Protein AF-A0A4R6BH50-F1 (afdb_monomer_lite)

InterPro domains:
  IPR026394 Streptococcal surface-anchored protein repeat [PF19079] (3-49)
  IPR026394 Streptococcal surface-anchored protein repeat [TIGR04203] (8-44)
  IPR026394 Streptococcal surface-anchored protein repeat [TIGR04203] (51-84)

Radius of gyration: 14.8 Å; chains: 1; bounding box: 38×18×44 Å

Sequence (84 aa):
KDGADGESPTATVVDNGDGTHTVTITNPDGTTTTTVIKDGVDGVDGKDGVSPTATVVDNGDGTHTVTITNPDGTTTTTVIKDGA

Structure (mmCIF, N/CA/C/O backbone):
data_AF-A0A4R6BH50-F1
#
_entry.id   AF-A0A4R6BH50-F1
#
loop_
_atom_site.group_PDB
_atom_site.id
_atom_site.type_symbol
_atom_site.label_atom_id
_atom_site.label_alt_id
_atom_site.label_comp_id
_atom_site.label_asym_id
_atom_site.label_entity_id
_atom_site.label_seq_id
_atom_site.pdbx_PDB_ins_code
_atom_site.Cartn_x
_atom_site.Cartn_y
_atom_site.Cartn_z
_atom_site.occupancy
_atom_site.B_iso_or_equiv
_atom_site.auth_seq_id
_atom_site.auth_comp_id
_atom_site.auth_asym_id
_atom_site.auth_atom_id
_atom_site.pdbx_PDB_model_num
ATOM 1 N N . LYS A 1 1 ? 19.505 4.329 -22.233 1.00 38.69 1 LYS A N 1
ATOM 2 C CA . LYS A 1 1 ? 18.269 3.789 -22.843 1.00 38.69 1 LYS A CA 1
ATOM 3 C C . LYS A 1 1 ? 17.419 3.518 -21.640 1.00 38.69 1 LYS A C 1
ATOM 5 O O . LYS A 1 1 ? 17.595 2.475 -21.024 1.00 38.69 1 LYS A O 1
ATOM 10 N N . ASP A 1 2 ? 16.726 4.559 -21.220 1.00 50.91 2 ASP A N 1
ATOM 11 C CA . ASP A 1 2 ? 15.966 4.540 -19.984 1.00 50.91 2 ASP A CA 1
ATOM 12 C C . ASP A 1 2 ? 14.801 3.589 -20.253 1.00 50.91 2 ASP A C 1
ATOM 14 O O . ASP A 1 2 ? 14.324 3.522 -21.394 1.00 50.91 2 ASP A O 1
ATOM 18 N N . GLY A 1 3 ? 14.568 2.690 -19.295 1.00 42.72 3 GLY A N 1
ATOM 19 C CA . GLY A 1 3 ? 13.747 1.498 -19.469 1.00 42.72 3 GLY A CA 1
ATOM 20 C C . GLY A 1 3 ? 12.400 1.858 -20.073 1.00 42.72 3 GLY A C 1
ATOM 21 O O . GLY A 1 3 ? 11.903 2.956 -19.867 1.00 42.72 3 GLY A O 1
ATOM 22 N N . ALA A 1 4 ? 11.830 0.955 -20.868 1.00 48.16 4 ALA A N 1
ATOM 23 C CA . ALA A 1 4 ? 10.413 1.061 -21.167 1.00 48.16 4 ALA A CA 1
ATOM 24 C C . ALA A 1 4 ? 9.701 1.178 -19.817 1.00 48.16 4 ALA A C 1
ATOM 26 O O . ALA A 1 4 ? 9.875 0.273 -19.005 1.00 48.16 4 ALA A O 1
ATOM 27 N N . ASP A 1 5 ? 9.029 2.301 -19.559 1.00 58.62 5 ASP A N 1
ATOM 28 C CA . ASP A 1 5 ? 8.290 2.497 -18.318 1.00 58.62 5 ASP A CA 1
ATOM 29 C C . ASP A 1 5 ? 7.268 1.358 -18.247 1.00 58.62 5 ASP A C 1
ATOM 31 O O . ASP A 1 5 ? 6.249 1.368 -18.946 1.00 58.62 5 ASP A O 1
ATOM 35 N N . GLY A 1 6 ? 7.593 0.312 -17.482 1.00 62.12 6 GLY A N 1
ATOM 36 C CA . GLY A 1 6 ? 6.604 -0.662 -17.063 1.00 62.12 6 GLY A CA 1
ATOM 37 C C . GLY A 1 6 ? 5.522 0.122 -16.334 1.00 62.12 6 GLY A C 1
ATOM 38 O O . GLY A 1 6 ? 5.834 1.086 -15.634 1.00 62.12 6 GLY A O 1
ATOM 39 N N . GLU A 1 7 ? 4.250 -0.220 -16.541 1.00 75.38 7 GLU A N 1
ATOM 40 C CA . GLU A 1 7 ? 3.160 0.479 -15.852 1.00 75.38 7 GLU A CA 1
ATOM 41 C C . GLU A 1 7 ? 3.467 0.544 -14.348 1.00 75.38 7 GLU A C 1
ATOM 43 O O . GLU A 1 7 ? 3.901 -0.446 -13.781 1.00 75.38 7 GLU A O 1
ATOM 48 N N . SER A 1 8 ? 3.304 1.687 -13.680 1.00 82.19 8 SER A N 1
ATOM 49 C CA . SER A 1 8 ? 3.476 1.735 -12.223 1.00 82.19 8 SER A CA 1
ATOM 50 C C . SER A 1 8 ? 2.340 0.964 -11.540 1.00 82.19 8 SER A C 1
ATOM 52 O O . SER A 1 8 ? 1.198 1.011 -12.013 1.00 82.19 8 SER A O 1
ATOM 54 N N . PRO A 1 9 ? 2.581 0.299 -10.396 1.00 87.56 9 PRO A N 1
ATOM 55 C CA . PRO A 1 9 ? 1.492 -0.246 -9.608 1.00 87.56 9 PRO A CA 1
ATOM 56 C C . PRO A 1 9 ? 0.556 0.873 -9.136 1.00 87.56 9 PRO A C 1
ATOM 58 O O . PRO A 1 9 ? 0.960 2.018 -8.926 1.00 87.56 9 PRO A O 1
ATOM 61 N N . THR A 1 10 ? -0.706 0.528 -8.906 1.00 90.31 10 THR A N 1
ATOM 62 C CA . THR A 1 10 ? -1.704 1.443 -8.340 1.00 90.31 10 THR A CA 1
ATOM 63 C C . THR A 1 10 ? -2.201 0.917 -7.005 1.00 90.31 10 THR A C 1
ATOM 65 O O . THR A 1 10 ? -2.247 -0.291 -6.786 1.00 90.31 10 THR A O 1
ATOM 68 N N . ALA A 1 11 ? -2.583 1.816 -6.101 1.00 91.44 11 ALA A N 1
ATOM 69 C CA . ALA A 1 11 ? -3.211 1.455 -4.839 1.00 91.44 11 ALA A CA 1
ATOM 70 C C . ALA A 1 11 ? -4.510 2.242 -4.663 1.00 91.44 11 ALA A C 1
ATOM 72 O O . ALA A 1 11 ? -4.554 3.452 -4.882 1.00 91.44 11 ALA A O 1
ATOM 73 N N . THR A 1 12 ? -5.570 1.545 -4.271 1.00 92.06 12 THR A N 1
ATOM 74 C CA . THR A 1 12 ? -6.897 2.120 -4.038 1.00 92.06 12 THR A CA 1
ATOM 75 C C . THR A 1 12 ? -7.394 1.722 -2.661 1.00 92.06 12 THR A C 1
ATOM 77 O O . THR A 1 12 ? -7.082 0.635 -2.178 1.00 92.06 12 THR A O 1
ATOM 80 N N . VAL A 1 13 ? -8.161 2.609 -2.033 1.00 90.50 13 VAL A N 1
ATOM 81 C CA . VAL A 1 13 ? -8.808 2.366 -0.744 1.00 90.50 13 VAL A CA 1
ATOM 82 C C . VAL A 1 13 ? -10.303 2.580 -0.921 1.00 90.50 13 VAL A C 1
ATOM 84 O O . VAL A 1 13 ? -10.721 3.603 -1.463 1.00 90.50 13 VAL A O 1
ATOM 87 N N . VAL A 1 14 ? -11.097 1.614 -0.472 1.00 90.62 14 VAL A N 1
ATOM 88 C CA . VAL A 1 14 ? -12.561 1.650 -0.499 1.00 90.62 14 VAL A CA 1
ATOM 89 C C . VAL A 1 14 ? -13.073 1.487 0.928 1.00 90.62 14 VAL A C 1
ATOM 91 O O . VAL A 1 14 ? -12.678 0.546 1.610 1.00 90.62 14 VAL A O 1
ATOM 94 N N . ASP A 1 15 ? -13.937 2.395 1.377 1.00 86.88 15 ASP A N 1
ATOM 95 C CA . ASP A 1 15 ? -14.716 2.231 2.610 1.00 86.88 15 ASP A CA 1
ATOM 96 C C . ASP A 1 15 ? -15.903 1.296 2.331 1.00 86.88 15 ASP A C 1
ATOM 98 O O . ASP A 1 15 ? -16.664 1.514 1.382 1.00 86.88 15 ASP A O 1
ATOM 102 N N . ASN A 1 16 ? -16.039 0.235 3.130 1.00 86.44 16 ASN A N 1
ATOM 103 C CA . ASN A 1 16 ? -17.095 -0.762 2.967 1.00 86.44 16 ASN A CA 1
ATOM 104 C C . ASN A 1 16 ? -18.392 -0.378 3.708 1.00 86.44 16 ASN A C 1
ATOM 106 O O . ASN A 1 16 ? -19.420 -1.029 3.512 1.00 86.44 16 ASN A O 1
ATOM 110 N N . GLY A 1 17 ? -18.377 0.666 4.547 1.00 83.75 17 GLY A N 1
ATOM 111 C CA . GLY A 1 17 ? -19.549 1.156 5.280 1.00 83.75 17 GLY A CA 1
ATOM 112 C C . GLY A 1 17 ? -20.014 0.255 6.432 1.00 83.75 17 GLY A C 1
ATOM 113 O O . GLY A 1 17 ? -21.091 0.475 6.986 1.00 83.75 17 GLY A O 1
ATOM 114 N N . ASP A 1 18 ? -19.223 -0.756 6.795 1.00 83.06 18 ASP A N 1
ATOM 115 C CA . ASP A 1 18 ? -19.489 -1.718 7.874 1.00 83.06 18 ASP A CA 1
ATOM 116 C C . ASP A 1 18 ? -18.424 -1.681 8.989 1.00 83.06 18 ASP A C 1
ATOM 118 O O . ASP A 1 18 ? -18.331 -2.605 9.799 1.00 83.06 18 ASP A O 1
ATOM 122 N N . GLY A 1 19 ? -17.627 -0.608 9.036 1.00 78.69 19 GLY A N 1
ATOM 123 C CA . GLY A 1 19 ? -16.476 -0.479 9.934 1.00 78.69 19 GLY A CA 1
ATOM 124 C C . GLY A 1 19 ? -15.218 -1.177 9.411 1.00 78.69 19 GLY A C 1
ATOM 125 O O . GLY A 1 19 ? -14.323 -1.526 10.187 1.00 78.69 19 GLY A O 1
ATOM 126 N N . THR A 1 20 ? -15.156 -1.452 8.104 1.00 84.81 20 THR A N 1
ATOM 127 C CA . THR A 1 20 ? -13.973 -1.995 7.432 1.00 84.81 20 THR A CA 1
ATOM 128 C C . THR A 1 20 ? -13.652 -1.244 6.139 1.00 84.81 20 THR A C 1
ATOM 130 O O . THR A 1 20 ? -14.511 -0.631 5.511 1.00 84.81 20 THR A O 1
ATOM 133 N N . HIS A 1 21 ? -12.393 -1.332 5.721 1.00 87.56 21 HIS A N 1
ATOM 134 C CA . HIS A 1 21 ? -11.843 -0.724 4.520 1.00 87.56 21 HIS A CA 1
ATOM 135 C C . HIS A 1 21 ? -11.102 -1.771 3.690 1.00 87.56 21 HIS A C 1
ATOM 137 O O . HIS A 1 21 ? -10.355 -2.592 4.222 1.00 87.56 21 HIS A O 1
ATOM 143 N N . THR A 1 22 ? -11.257 -1.720 2.373 1.00 91.75 22 THR A N 1
ATOM 144 C CA . THR A 1 22 ? -10.563 -2.600 1.431 1.00 91.75 22 THR A CA 1
ATOM 145 C C . THR A 1 22 ? -9.474 -1.822 0.705 1.00 91.75 22 THR A C 1
ATOM 147 O O . THR A 1 22 ? -9.765 -0.880 -0.031 1.00 91.75 22 THR A O 1
ATOM 150 N N . VAL A 1 23 ? -8.218 -2.235 0.871 1.00 92.06 23 VAL A N 1
ATOM 151 C CA . VAL A 1 23 ? -7.088 -1.729 0.085 1.00 92.06 23 VAL A CA 1
ATOM 152 C C . VAL A 1 23 ? -6.794 -2.707 -1.038 1.00 92.06 23 VAL A C 1
ATOM 154 O O . VAL A 1 23 ? -6.579 -3.888 -0.775 1.00 92.06 23 VAL A O 1
ATOM 157 N N . THR A 1 24 ? -6.759 -2.223 -2.278 1.00 93.88 24 THR A N 1
ATOM 158 C CA . THR A 1 24 ? -6.372 -3.024 -3.446 1.00 93.88 24 THR A CA 1
ATOM 159 C C . THR A 1 24 ? -5.149 -2.418 -4.108 1.00 93.88 24 THR A C 1
ATOM 161 O O . THR A 1 24 ? -5.187 -1.271 -4.553 1.00 93.88 24 THR A O 1
ATOM 164 N N . ILE A 1 25 ? -4.083 -3.209 -4.184 1.00 91.56 25 ILE A N 1
ATOM 165 C CA . ILE A 1 25 ? -2.870 -2.918 -4.941 1.00 91.56 25 ILE A CA 1
ATOM 166 C C . ILE A 1 25 ? -2.954 -3.687 -6.255 1.00 91.56 25 ILE A C 1
ATOM 168 O O . ILE A 1 25 ? -3.125 -4.905 -6.226 1.00 91.56 25 ILE A O 1
ATOM 172 N N . THR A 1 26 ? -2.815 -2.997 -7.381 1.00 90.69 26 THR A N 1
ATOM 173 C CA . THR A 1 26 ? -2.717 -3.609 -8.712 1.00 90.69 26 THR A CA 1
ATOM 174 C C . THR A 1 26 ? -1.298 -3.442 -9.215 1.00 90.69 26 THR A C 1
ATOM 176 O O . THR A 1 26 ? -0.818 -2.315 -9.328 1.00 90.69 26 THR A O 1
ATOM 179 N N . ASN A 1 27 ? -0.634 -4.559 -9.483 1.00 87.75 27 ASN A N 1
ATOM 180 C CA . ASN A 1 27 ? 0.717 -4.609 -10.010 1.00 87.75 27 ASN A CA 1
ATOM 181 C C . ASN A 1 27 ? 0.727 -4.399 -11.534 1.00 87.75 27 ASN A C 1
ATOM 183 O O . ASN A 1 27 ? -0.299 -4.604 -12.189 1.00 87.75 27 ASN A O 1
ATOM 187 N N . PRO A 1 28 ? 1.892 -4.064 -12.111 1.00 83.12 28 PRO A N 1
ATOM 188 C CA . PRO A 1 28 ? 2.036 -3.837 -13.552 1.00 83.12 28 PRO A CA 1
ATOM 189 C C . PRO A 1 28 ? 1.720 -5.080 -14.394 1.00 83.12 28 PRO A C 1
ATOM 191 O O . PRO A 1 28 ? 1.231 -4.989 -15.512 1.00 83.12 28 PRO A O 1
ATOM 194 N N . ASP A 1 29 ? 1.972 -6.266 -13.838 1.00 83.31 29 ASP A N 1
ATOM 195 C CA . ASP A 1 29 ? 1.673 -7.560 -14.461 1.00 83.31 29 ASP A CA 1
ATOM 196 C C . ASP A 1 29 ? 0.179 -7.948 -14.385 1.00 83.31 29 ASP A C 1
ATOM 198 O O . ASP A 1 29 ? -0.208 -9.048 -14.786 1.00 83.31 29 ASP A O 1
ATOM 202 N N . GLY A 1 30 ? -0.664 -7.059 -13.848 1.00 85.50 30 GLY A N 1
ATOM 203 C CA . GLY A 1 30 ? -2.093 -7.268 -13.641 1.00 85.50 30 GLY A CA 1
ATOM 204 C C . GLY A 1 30 ? -2.444 -8.090 -12.399 1.00 85.50 30 GLY A C 1
ATOM 205 O O . GLY A 1 30 ? -3.629 -8.288 -12.123 1.00 85.50 30 GLY A O 1
ATOM 206 N N . THR A 1 31 ? -1.463 -8.571 -11.628 1.00 88.19 31 THR A N 1
ATOM 207 C CA . THR A 1 31 ? -1.743 -9.251 -10.357 1.00 88.19 31 THR A CA 1
ATOM 208 C C . THR A 1 31 ? -2.219 -8.254 -9.305 1.00 88.19 31 THR A C 1
ATOM 210 O O . THR A 1 31 ? -1.803 -7.098 -9.277 1.00 88.19 31 THR A O 1
ATOM 213 N N . THR A 1 32 ? -3.110 -8.692 -8.417 1.00 92.06 32 THR A N 1
ATOM 214 C CA . THR A 1 32 ? -3.698 -7.821 -7.393 1.00 92.06 32 THR A CA 1
ATOM 215 C C . THR A 1 32 ? -3.488 -8.378 -5.996 1.00 92.06 32 THR A C 1
ATOM 217 O O . THR A 1 32 ? -3.711 -9.567 -5.762 1.00 92.06 32 THR A O 1
ATOM 220 N N . THR A 1 33 ? -3.141 -7.507 -5.051 1.00 90.12 33 THR A N 1
ATOM 221 C CA . THR A 1 33 ? -3.152 -7.813 -3.615 1.00 90.12 33 THR A CA 1
ATOM 222 C C . THR A 1 33 ? -4.264 -7.018 -2.949 1.00 90.12 33 THR A C 1
ATOM 224 O O . THR A 1 33 ? -4.295 -5.794 -3.059 1.00 90.12 33 THR A O 1
ATOM 227 N N . THR A 1 34 ? -5.155 -7.704 -2.237 1.00 92.25 34 THR A N 1
ATOM 228 C CA . THR A 1 34 ? -6.254 -7.071 -1.504 1.00 92.25 34 THR A CA 1
ATOM 229 C C . THR A 1 34 ? -6.110 -7.328 -0.012 1.00 92.25 34 THR A C 1
ATOM 231 O O . THR A 1 34 ? -5.967 -8.476 0.411 1.00 92.25 34 THR A O 1
ATOM 234 N N . THR A 1 35 ? -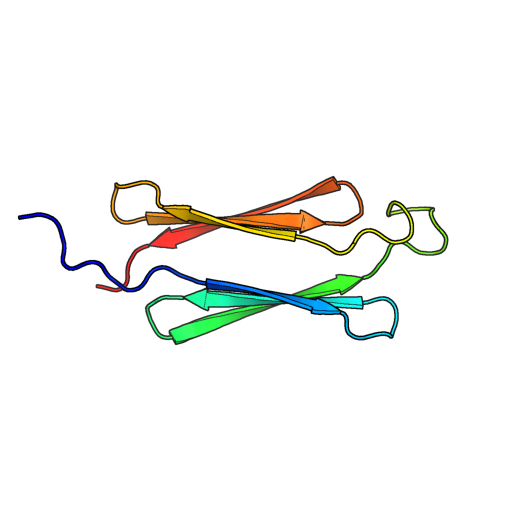6.203 -6.266 0.781 1.00 88.88 35 THR A N 1
ATOM 235 C CA . THR A 1 35 ? -6.149 -6.322 2.243 1.00 88.88 35 THR A CA 1
ATOM 236 C C . THR A 1 35 ? -7.379 -5.638 2.815 1.00 88.88 35 THR A C 1
ATOM 238 O O . THR A 1 35 ? -7.656 -4.486 2.489 1.00 88.88 35 THR A O 1
ATOM 241 N N . VAL A 1 36 ? -8.110 -6.338 3.682 1.00 89.12 36 VAL A N 1
ATOM 242 C CA . VAL A 1 36 ? -9.220 -5.754 4.444 1.00 89.12 36 VAL A CA 1
ATOM 243 C C . VAL A 1 36 ? -8.697 -5.308 5.804 1.00 89.12 36 VAL A C 1
ATOM 245 O O . VAL A 1 36 ? -8.132 -6.106 6.552 1.00 89.12 36 VAL A O 1
ATOM 248 N N . ILE A 1 37 ? -8.891 -4.033 6.110 1.00 85.69 37 ILE A N 1
ATOM 249 C CA . ILE A 1 37 ? -8.493 -3.369 7.349 1.00 85.69 37 ILE A CA 1
ATOM 250 C C . ILE A 1 37 ? -9.774 -3.060 8.115 1.00 85.69 37 ILE A C 1
ATOM 252 O O . ILE A 1 37 ? -10.727 -2.553 7.534 1.00 85.69 37 ILE A O 1
ATOM 256 N N . LYS A 1 38 ? -9.829 -3.385 9.405 1.00 79.19 38 LYS A N 1
ATOM 257 C CA . LYS A 1 38 ? -10.971 -3.016 10.249 1.00 79.19 38 LYS A CA 1
ATOM 258 C C . LYS A 1 38 ? -10.671 -1.716 10.970 1.00 79.19 38 LYS A C 1
ATOM 260 O O . LYS A 1 38 ? -9.516 -1.466 11.315 1.00 79.19 38 LYS A O 1
ATOM 265 N N . ASP A 1 39 ? -11.715 -0.956 11.245 1.00 70.75 39 ASP A N 1
ATOM 266 C CA . ASP A 1 39 ? -11.625 0.164 12.164 1.00 70.75 39 ASP A CA 1
ATOM 267 C C . ASP A 1 39 ? -11.324 -0.368 13.573 1.00 70.75 39 ASP A C 1
ATOM 269 O O . ASP A 1 39 ? -11.706 -1.488 13.940 1.00 70.75 39 ASP A O 1
ATOM 273 N N . GLY A 1 40 ? -10.610 0.427 14.370 1.00 59.97 40 GLY A N 1
ATOM 274 C CA . GLY A 1 40 ? -10.467 0.142 15.793 1.00 59.97 40 GLY A CA 1
ATOM 275 C C . GLY A 1 40 ? -11.848 0.118 16.451 1.00 59.97 40 GLY A C 1
ATOM 276 O O . GLY A 1 40 ? -12.688 0.965 16.163 1.00 59.9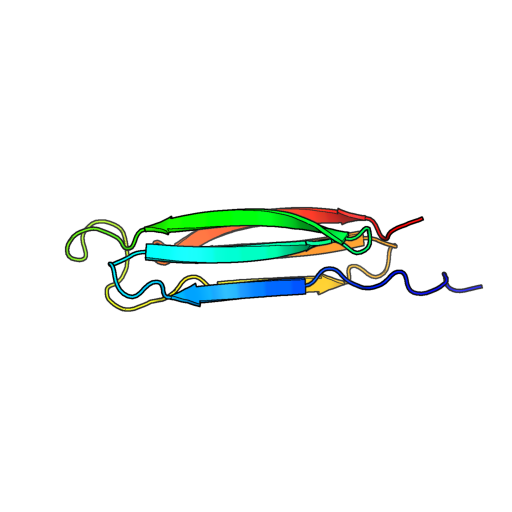7 40 GLY A O 1
ATOM 277 N N . VAL A 1 41 ? -12.102 -0.851 17.330 1.00 48.75 41 VAL A N 1
ATOM 278 C CA . VAL A 1 41 ? -13.364 -0.918 18.084 1.00 48.75 41 VAL A CA 1
ATOM 279 C C . VAL A 1 41 ? -13.432 0.285 19.031 1.00 48.75 41 VAL A C 1
ATOM 281 O O . VAL A 1 41 ? -12.541 0.443 19.862 1.00 48.75 41 VAL A O 1
ATOM 284 N N . ASP A 1 42 ? -14.468 1.120 18.911 1.00 54.25 42 ASP A N 1
ATOM 285 C CA . ASP A 1 42 ? -14.821 2.191 19.860 1.00 54.25 42 ASP A CA 1
ATOM 286 C C . ASP A 1 42 ? -13.653 3.109 20.297 1.00 54.25 42 ASP A C 1
ATOM 288 O O . ASP A 1 42 ? -13.492 3.404 21.485 1.00 54.25 42 ASP A O 1
ATOM 292 N N . GLY A 1 43 ? -12.790 3.535 19.369 1.00 49.56 43 GLY A N 1
ATOM 293 C CA . GLY A 1 43 ? -11.650 4.403 19.684 1.00 49.56 43 GLY A CA 1
ATOM 294 C C . GLY A 1 43 ? -10.553 3.758 20.545 1.00 49.56 43 GLY A C 1
ATOM 295 O O . GLY A 1 43 ? -9.668 4.468 21.030 1.00 49.56 43 GLY A O 1
ATOM 296 N N . VAL A 1 44 ? -10.586 2.433 20.752 1.00 47.91 44 VAL A N 1
ATOM 297 C CA . VAL A 1 44 ? -9.601 1.717 21.583 1.00 47.91 44 VAL A CA 1
ATOM 298 C C . VAL A 1 44 ? -8.385 1.235 20.783 1.00 47.91 44 VAL A C 1
ATOM 300 O O . VAL A 1 44 ? -7.313 1.180 21.365 1.00 47.91 44 VAL A O 1
ATOM 303 N N . ASP A 1 45 ? -8.478 1.019 19.464 1.00 53.88 45 ASP A N 1
ATOM 304 C CA . ASP A 1 45 ? -7.320 0.634 18.620 1.00 53.88 45 ASP A CA 1
ATOM 305 C C . ASP A 1 45 ? -7.337 1.278 17.214 1.00 53.88 45 ASP A C 1
ATOM 307 O O . ASP A 1 45 ? -7.020 0.671 16.197 1.00 53.88 45 ASP A O 1
ATOM 311 N N . GLY A 1 46 ? -7.730 2.544 17.135 1.00 52.41 46 GLY A N 1
ATOM 312 C CA . GLY A 1 46 ? -7.718 3.346 15.912 1.00 52.41 46 GLY A CA 1
ATOM 313 C C . GLY A 1 46 ? -8.326 4.699 16.233 1.00 52.41 46 GLY A C 1
ATOM 314 O O . GLY A 1 46 ? -9.298 4.763 16.981 1.00 52.41 46 GLY A O 1
ATOM 315 N N . LYS A 1 47 ? -7.744 5.802 15.756 1.00 53.41 47 LYS A N 1
ATOM 316 C CA . LYS A 1 47 ? -8.404 7.098 15.955 1.00 53.41 47 LYS A CA 1
ATOM 317 C C . LYS A 1 47 ? -9.712 7.085 15.164 1.00 53.41 47 LYS A C 1
ATOM 319 O O . LYS A 1 47 ? -9.662 6.952 13.944 1.00 53.41 47 LYS A O 1
ATOM 324 N N . ASP A 1 48 ? -10.844 7.210 15.858 1.00 56.53 48 ASP A N 1
ATOM 325 C CA . ASP A 1 48 ? -12.179 7.236 15.253 1.00 56.53 48 ASP A CA 1
ATOM 326 C C . ASP A 1 48 ? -12.210 8.114 13.992 1.00 56.53 48 ASP A C 1
ATOM 328 O O . ASP A 1 48 ? -11.783 9.273 14.009 1.00 56.53 48 ASP A O 1
ATOM 332 N N . GLY A 1 49 ? -12.730 7.551 12.897 1.00 56.72 49 GLY A N 1
ATOM 333 C CA . GLY A 1 49 ? -13.010 8.279 11.658 1.00 56.72 49 GLY A CA 1
ATOM 334 C C . GLY A 1 49 ? -11.823 8.516 10.718 1.00 56.72 49 GLY A C 1
ATOM 335 O O . GLY A 1 49 ? -11.949 9.324 9.799 1.00 56.72 49 GLY A O 1
ATOM 336 N N 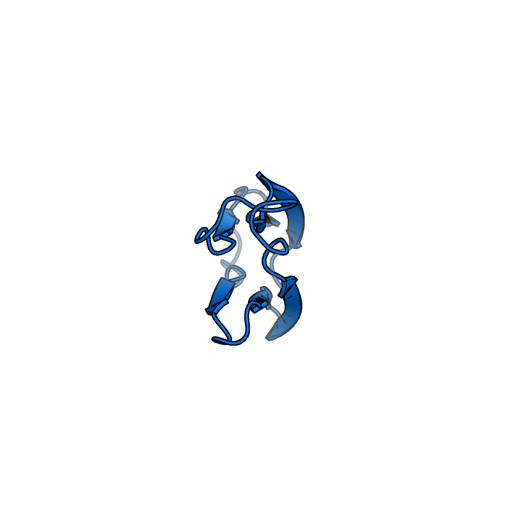. VAL A 1 50 ? -10.680 7.849 10.914 1.00 69.00 50 VAL A N 1
ATOM 337 C CA . VAL A 1 50 ? -9.553 7.913 9.969 1.00 69.00 50 VAL A CA 1
ATOM 338 C C . VAL A 1 50 ? -9.550 6.668 9.088 1.00 69.00 50 VAL A C 1
ATOM 340 O O . VAL A 1 50 ? -9.236 5.587 9.566 1.00 69.00 50 VAL A O 1
ATOM 343 N N . SER A 1 51 ? -9.859 6.806 7.797 1.00 75.75 51 SER A N 1
ATOM 344 C CA . SER A 1 51 ? -9.659 5.727 6.821 1.00 75.75 51 SER A CA 1
ATOM 345 C C . SER A 1 51 ? -8.164 5.437 6.627 1.00 75.75 51 SER A C 1
ATOM 347 O O . SER A 1 51 ? -7.348 6.366 6.690 1.00 75.75 51 SER A O 1
ATOM 349 N N . PRO A 1 52 ? -7.767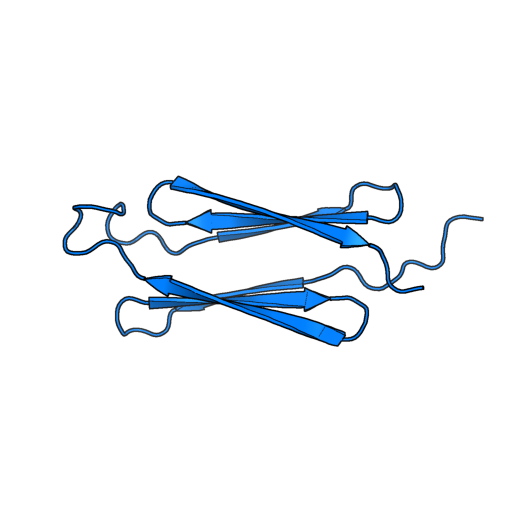 4.183 6.341 1.00 85.81 52 PRO A N 1
ATOM 350 C CA . PRO A 1 52 ? -6.406 3.902 5.926 1.00 85.81 52 PRO A CA 1
ATOM 351 C C . PRO A 1 52 ? -6.063 4.674 4.648 1.00 85.81 52 PRO A C 1
ATOM 353 O O . PRO A 1 52 ? -6.927 5.018 3.841 1.00 85.81 52 PRO A O 1
ATOM 356 N N . THR A 1 53 ? -4.776 4.920 4.441 1.00 88.88 53 THR A N 1
ATOM 357 C CA . THR A 1 53 ? -4.267 5.546 3.215 1.00 88.88 53 THR A CA 1
ATOM 358 C C . THR A 1 53 ? -3.282 4.616 2.536 1.00 88.88 53 THR A C 1
ATOM 360 O O . THR A 1 53 ? -2.589 3.853 3.204 1.00 88.88 53 THR A O 1
ATOM 363 N N . ALA A 1 54 ? -3.214 4.674 1.210 1.00 90.94 54 ALA A N 1
ATOM 364 C CA . ALA A 1 54 ? -2.219 3.954 0.436 1.00 90.94 54 ALA A CA 1
ATOM 365 C C . ALA A 1 54 ? -1.491 4.935 -0.484 1.00 90.94 54 ALA A C 1
ATOM 367 O O . ALA A 1 54 ? -2.125 5.729 -1.179 1.00 90.94 54 ALA A O 1
ATOM 368 N N . THR A 1 55 ? -0.164 4.888 -0.476 1.00 91.75 55 THR A N 1
ATOM 369 C CA . THR A 1 55 ? 0.691 5.700 -1.342 1.00 91.75 55 THR A CA 1
ATOM 370 C C . THR A 1 55 ? 1.599 4.803 -2.161 1.00 91.75 55 THR A C 1
ATOM 372 O O . THR A 1 55 ? 2.018 3.744 -1.697 1.00 91.75 55 THR A O 1
ATOM 375 N N . VAL A 1 56 ? 1.899 5.234 -3.383 1.00 90.75 56 VAL A N 1
ATOM 376 C CA . VAL A 1 56 ? 2.856 4.580 -4.276 1.00 90.75 56 VAL A CA 1
ATOM 377 C C . VAL A 1 56 ? 3.959 5.582 -4.581 1.00 90.75 56 VAL A C 1
ATOM 379 O O . VAL A 1 56 ? 3.674 6.729 -4.925 1.00 90.75 56 VAL A O 1
ATOM 382 N N . VAL A 1 57 ? 5.206 5.157 -4.424 1.00 91.44 57 VAL A N 1
ATOM 383 C CA . VAL A 1 57 ? 6.402 5.946 -4.726 1.00 91.44 57 VAL A CA 1
ATOM 384 C C . VAL A 1 57 ? 7.232 5.180 -5.747 1.00 91.44 57 VAL A C 1
ATOM 386 O O . VAL A 1 57 ? 7.560 4.021 -5.510 1.00 91.44 57 VAL A O 1
ATOM 389 N N . ASP A 1 58 ? 7.565 5.818 -6.865 1.00 88.62 58 ASP A N 1
ATOM 390 C CA . ASP A 1 58 ? 8.576 5.320 -7.801 1.00 88.62 58 ASP A CA 1
ATOM 391 C C . ASP A 1 58 ? 9.976 5.589 -7.225 1.00 88.62 58 ASP A C 1
ATOM 393 O O . ASP A 1 58 ? 10.285 6.713 -6.812 1.00 88.62 58 ASP A O 1
ATOM 397 N N . ASN A 1 59 ? 10.807 4.548 -7.156 1.00 88.44 59 ASN A N 1
ATOM 398 C CA . ASN A 1 59 ? 12.161 4.632 -6.612 1.00 88.44 59 ASN A CA 1
ATOM 399 C C . ASN A 1 59 ? 13.206 5.021 -7.679 1.00 88.44 59 ASN A C 1
ATOM 401 O O . ASN A 1 59 ? 14.358 5.288 -7.332 1.00 88.44 59 ASN A O 1
ATOM 405 N N . GLY A 1 60 ? 12.837 5.061 -8.966 1.00 87.25 60 GLY A N 1
ATOM 406 C CA . GLY A 1 60 ? 13.726 5.430 -10.073 1.00 87.25 60 GLY A CA 1
ATOM 407 C C . GLY A 1 60 ? 14.809 4.393 -10.397 1.00 87.25 60 GLY A C 1
ATOM 408 O O . GLY A 1 60 ? 15.753 4.692 -11.129 1.00 87.25 60 GLY A O 1
ATOM 409 N N . ASP A 1 61 ? 14.700 3.184 -9.844 1.00 87.00 61 ASP A N 1
ATOM 410 C CA . ASP A 1 61 ? 15.631 2.065 -10.038 1.00 87.00 61 ASP A CA 1
ATOM 411 C C . ASP A 1 61 ? 14.952 0.814 -10.630 1.00 87.00 61 ASP A C 1
ATOM 413 O O . ASP A 1 61 ? 15.505 -0.288 -10.576 1.00 87.00 61 ASP A O 1
ATOM 417 N N . GLY A 1 62 ? 13.765 0.989 -11.219 1.00 83.81 62 GLY A N 1
ATOM 418 C CA . GLY A 1 62 ? 12.925 -0.098 -11.729 1.00 83.81 62 GLY A CA 1
ATOM 419 C C . GLY A 1 62 ? 12.096 -0.791 -10.641 1.00 83.81 62 GLY A C 1
ATOM 420 O O . GLY A 1 62 ? 11.714 -1.960 -10.784 1.00 83.81 62 GLY A O 1
ATOM 421 N N . THR A 1 63 ? 11.897 -0.115 -9.505 1.00 88.62 63 THR A N 1
ATOM 422 C CA . THR A 1 63 ? 11.075 -0.586 -8.390 1.00 88.62 63 THR A CA 1
ATOM 423 C C . THR A 1 63 ? 10.170 0.518 -7.846 1.00 88.62 63 THR A C 1
ATOM 425 O O . THR A 1 63 ? 10.463 1.707 -7.944 1.00 88.62 63 THR A O 1
ATOM 428 N N . HIS A 1 64 ? 9.074 0.103 -7.219 1.00 89.62 64 HIS A N 1
ATOM 429 C CA . HIS A 1 64 ? 8.052 0.956 -6.635 1.00 89.62 64 HIS A CA 1
ATOM 430 C C . HIS A 1 64 ? 7.784 0.548 -5.187 1.00 89.62 64 HIS A C 1
ATOM 432 O O . HIS A 1 64 ? 7.677 -0.637 -4.869 1.00 89.62 64 HIS A O 1
ATOM 438 N N . THR A 1 65 ? 7.623 1.523 -4.300 1.00 92.94 65 THR A N 1
ATOM 439 C CA . THR A 1 65 ? 7.291 1.305 -2.891 1.00 92.94 65 THR A CA 1
ATOM 440 C C . THR A 1 65 ? 5.835 1.672 -2.634 1.00 92.94 65 THR A C 1
ATOM 442 O O . THR A 1 65 ? 5.452 2.834 -2.767 1.00 92.94 65 THR A O 1
ATOM 445 N N . VAL A 1 66 ? 5.028 0.700 -2.211 1.00 92.19 66 VAL A N 1
ATOM 446 C CA . VAL A 1 66 ? 3.659 0.929 -1.737 1.00 92.19 66 VAL A CA 1
ATOM 447 C C . VAL A 1 66 ? 3.657 0.977 -0.220 1.00 92.19 66 VAL A C 1
ATOM 449 O O . VAL A 1 66 ? 4.131 0.040 0.421 1.00 92.19 66 VAL A O 1
ATOM 452 N N . THR A 1 67 ? 3.110 2.045 0.356 1.00 93.69 67 THR A N 1
ATOM 453 C CA . THR A 1 67 ? 2.937 2.184 1.807 1.00 93.69 67 THR A CA 1
ATOM 454 C C . THR A 1 67 ? 1.464 2.324 2.142 1.00 93.69 67 THR A C 1
ATOM 456 O O . THR A 1 67 ? 0.803 3.257 1.695 1.00 93.69 67 THR A O 1
ATOM 459 N N . ILE A 1 68 ? 0.961 1.403 2.957 1.00 90.81 68 ILE A N 1
ATOM 460 C CA . ILE A 1 68 ? -0.368 1.463 3.557 1.00 90.81 68 ILE A CA 1
ATOM 461 C C . ILE A 1 68 ? -0.203 1.986 4.979 1.00 90.81 68 ILE A C 1
ATOM 463 O O . ILE A 1 68 ? 0.566 1.412 5.745 1.00 90.81 68 ILE A O 1
ATOM 467 N N . THR A 1 69 ? -0.919 3.049 5.333 1.00 89.19 69 THR A N 1
ATOM 468 C CA . THR A 1 69 ? -1.004 3.556 6.709 1.00 89.19 69 THR A CA 1
ATOM 469 C C . THR A 1 69 ? -2.384 3.246 7.257 1.00 89.19 69 THR A C 1
ATOM 471 O O . THR A 1 69 ? -3.381 3.710 6.705 1.00 89.19 69 THR A O 1
ATOM 474 N N . ASN A 1 70 ? -2.427 2.464 8.329 1.00 84.69 70 ASN A N 1
ATOM 475 C CA . ASN A 1 70 ? -3.646 2.060 9.012 1.00 84.69 70 ASN A CA 1
ATOM 476 C C . ASN A 1 70 ? -4.152 3.170 9.958 1.00 84.69 70 ASN A C 1
ATOM 478 O O . ASN A 1 70 ? -3.375 4.045 10.357 1.00 84.69 70 ASN A O 1
ATOM 482 N N . PRO A 1 71 ? -5.432 3.126 10.374 1.00 77.69 71 PRO A N 1
ATOM 483 C CA . PRO A 1 71 ? -6.016 4.108 11.300 1.00 77.69 71 PRO A CA 1
ATOM 484 C C . PRO A 1 71 ? -5.341 4.166 12.683 1.00 77.69 71 PRO A C 1
ATOM 486 O O . PRO A 1 71 ? -5.365 5.198 13.358 1.00 77.69 71 PRO A O 1
ATOM 489 N N . ASP A 1 72 ? -4.728 3.062 13.112 1.00 77.38 72 ASP A N 1
ATOM 490 C CA . ASP A 1 72 ? -3.942 2.948 14.350 1.00 77.38 72 ASP A CA 1
ATOM 491 C C . ASP A 1 72 ? -2.530 3.565 14.232 1.00 77.38 72 ASP A C 1
ATO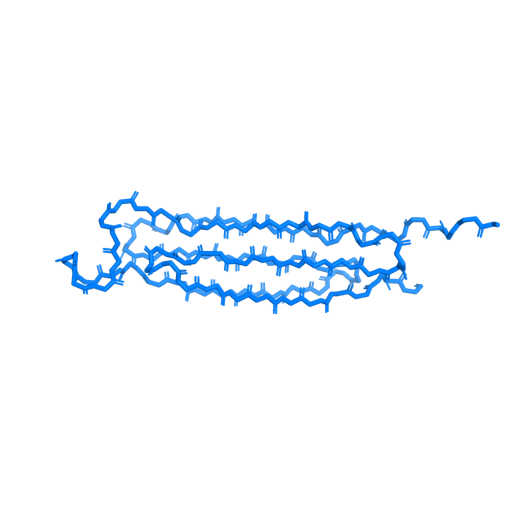M 493 O O . ASP A 1 72 ? -1.789 3.644 15.213 1.00 77.38 72 ASP A O 1
ATOM 497 N N . GLY A 1 73 ? -2.156 4.039 13.038 1.00 81.25 73 GLY A N 1
ATOM 498 C CA . GLY A 1 73 ? -0.842 4.593 12.721 1.00 81.25 73 GLY A CA 1
ATOM 499 C C . GLY A 1 73 ? 0.216 3.547 12.364 1.00 81.25 73 GLY A C 1
ATOM 500 O O . GLY A 1 73 ? 1.341 3.921 12.023 1.00 81.25 73 GLY A O 1
ATOM 501 N N . THR A 1 74 ? -0.107 2.252 12.407 1.00 84.88 74 THR A N 1
ATOM 502 C CA . THR A 1 74 ? 0.782 1.208 11.890 1.00 84.88 74 THR A CA 1
ATOM 503 C C . THR A 1 74 ? 0.871 1.299 10.372 1.00 84.88 74 THR A C 1
ATOM 505 O O . THR A 1 74 ? -0.041 1.774 9.693 1.00 84.88 74 THR A O 1
ATOM 508 N N . THR A 1 75 ? 2.003 0.867 9.819 1.00 90.06 75 THR A N 1
ATOM 509 C CA . THR A 1 75 ? 2.242 0.913 8.376 1.00 90.06 75 THR A CA 1
ATOM 510 C C . THR A 1 75 ? 2.642 -0.452 7.844 1.00 90.06 75 THR A C 1
ATOM 512 O O . THR A 1 75 ? 3.315 -1.230 8.519 1.00 90.06 75 THR A O 1
ATOM 515 N N . THR A 1 76 ? 2.214 -0.747 6.621 1.00 89.25 76 THR A N 1
ATOM 516 C CA . THR A 1 76 ? 2.664 -1.904 5.844 1.00 89.25 76 THR A CA 1
ATOM 517 C C . THR A 1 76 ? 3.308 -1.395 4.567 1.00 89.25 76 THR A C 1
ATOM 519 O O . THR A 1 76 ? 2.680 -0.656 3.812 1.00 89.25 76 THR A O 1
ATOM 522 N N . THR A 1 77 ? 4.548 -1.804 4.310 1.00 92.06 77 THR A N 1
ATOM 523 C CA . THR A 1 77 ? 5.299 -1.397 3.120 1.00 92.06 77 THR A CA 1
ATOM 524 C C . THR A 1 77 ? 5.606 -2.610 2.256 1.00 92.06 77 THR A C 1
ATOM 526 O O . THR A 1 77 ? 6.062 -3.634 2.761 1.00 92.06 77 THR A O 1
ATOM 529 N N . THR A 1 78 ? 5.369 -2.496 0.951 1.00 89.50 78 THR A N 1
ATOM 530 C CA . THR A 1 78 ? 5.698 -3.525 -0.043 1.00 89.50 78 THR A CA 1
ATOM 531 C C . THR A 1 78 ? 6.485 -2.895 -1.181 1.00 89.50 78 THR A C 1
ATOM 533 O O . THR A 1 78 ? 6.091 -1.852 -1.695 1.00 89.50 78 THR A O 1
ATOM 536 N N . VAL A 1 79 ? 7.592 -3.526 -1.577 1.00 90.81 79 VAL A N 1
ATOM 537 C CA . VAL A 1 79 ? 8.374 -3.119 -2.750 1.00 90.81 79 VAL A CA 1
ATOM 538 C C . VAL A 1 79 ? 8.012 -4.028 -3.919 1.00 90.81 79 VAL A C 1
ATOM 540 O O . VAL A 1 79 ? 8.086 -5.252 -3.806 1.00 90.81 79 VAL A O 1
ATOM 543 N N . ILE A 1 80 ? 7.618 -3.418 -5.028 1.00 87.88 80 ILE A N 1
ATOM 544 C CA . ILE A 1 80 ? 7.182 -4.057 -6.269 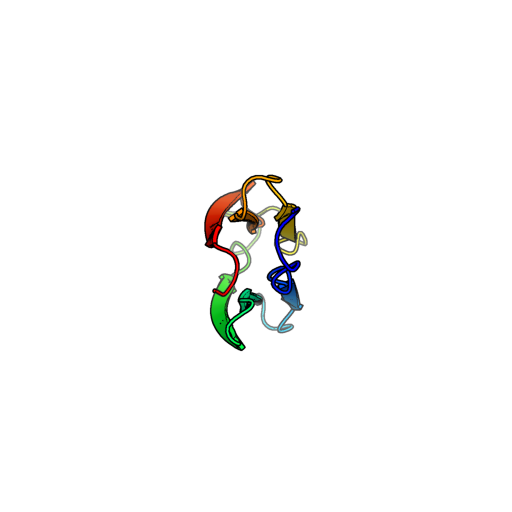1.00 87.88 80 ILE A CA 1
ATOM 545 C C . ILE A 1 80 ? 8.227 -3.735 -7.335 1.00 87.88 80 ILE A C 1
ATOM 547 O O . ILE A 1 80 ? 8.765 -2.634 -7.359 1.00 87.88 80 ILE A O 1
ATOM 551 N N . LYS A 1 81 ? 8.553 -4.693 -8.198 1.00 85.25 81 LYS A N 1
ATOM 552 C CA . LYS A 1 81 ? 9.431 -4.453 -9.349 1.00 85.25 81 LYS A CA 1
ATOM 553 C C . LYS A 1 81 ? 8.590 -4.181 -10.582 1.00 85.25 81 LYS A C 1
ATOM 555 O O . LYS A 1 81 ? 7.483 -4.712 -10.681 1.00 85.25 81 LYS A O 1
ATOM 560 N N . ASP A 1 82 ? 9.144 -3.422 -11.511 1.00 76.31 82 ASP A N 1
ATOM 561 C CA . ASP A 1 82 ? 8.495 -3.191 -12.795 1.00 76.31 82 ASP A CA 1
ATOM 562 C C . ASP A 1 82 ? 8.280 -4.526 -13.515 1.00 76.31 82 ASP A C 1
ATOM 564 O O . ASP A 1 82 ? 9.101 -5.451 -13.421 1.00 76.31 82 ASP A O 1
ATOM 568 N N . GLY A 1 83 ? 7.140 -4.638 -14.200 1.00 64.19 83 GLY A N 1
ATOM 569 C CA . GLY A 1 83 ? 6.877 -5.767 -15.086 1.00 64.19 83 GLY A CA 1
ATOM 570 C C . GLY A 1 83 ? 7.947 -5.820 -16.178 1.00 64.19 83 GLY A C 1
ATOM 571 O O . GLY A 1 83 ? 8.272 -4.791 -16.766 1.00 64.19 83 GLY A O 1
ATOM 572 N N . ALA A 1 84 ? 8.524 -7.005 -16.393 1.00 56.69 84 ALA A N 1
ATOM 573 C CA . ALA A 1 84 ? 9.556 -7.249 -17.403 1.00 56.69 84 ALA A CA 1
ATOM 574 C C . ALA A 1 84 ? 9.023 -7.177 -18.841 1.00 56.69 84 ALA A C 1
ATOM 576 O O . ALA A 1 84 ? 7.855 -7.574 -19.059 1.00 56.69 84 ALA A O 1
#

Secondary structure (DSSP, 8-state):
-PPP-PPPPEEEEEE-SSSEEEEEEE-TTS-EEEEEEEPPGGGSSS-TT---EEEEEE-SSSEEEEEEE-TTS-EEEEEEEPP-

Foldseek 3Di:
DQDPQQDFKDWDWADPVPQKIWIWIQASVRDIDIDIAGADPPCPQFNPPDGKDWDWDDPSPQKIKIWIQHRNRDIDIDIGGGDD

pLDDT: mean 79.6, std 14.96, range [38.69, 93.88]

Organism: NCBI:txid198482